Protein AF-A0A382VGQ6-F1 (afdb_monomer_lite)

Sequence (43 aa):
MRSLLLAGGRSSRMGRDKALIEVDGEPCIARVAMALAEAGREP

Secondary structure (DSSP, 8-state):
-B------S--TTTSS-GGG-EETTEEHHHHHHHHHHHTT-B-

Radius of gyration: 11.71 Å; chains: 1; bounding box: 28×20×24 Å

Organism: NCBI:txid408172

Foldseek 3Di:
DADDDDQDDPCVVVVDRQQQDDDVRDGVVVVVVVVCVVVVHHD

pLDDT: mean 96.01, std 2.44, range [86.12, 98.25]

InterPro domains:
  IPR025877 MobA-like NTP transferase [PF12804] (4-40)
  IPR029044 Nucleotide-diphospho-sugar transferases [G3DSA:3.90.550.10] (2-43)
  IPR029044 Nucleotide-diphospho-sugar transferases [SSF53448] (4-41)

Structure (mmCIF, N/CA/C/O backbone):
data_AF-A0A382VGQ6-F1
#
_entry.id   AF-A0A382VGQ6-F1
#
loop_
_atom_site.group_PDB
_atom_site.id
_atom_site.type_symbol
_atom_site.label_atom_id
_atom_site.label_alt_id
_atom_site.label_comp_id
_atom_site.label_asym_id
_atom_site.label_entity_id
_atom_site.label_seq_id
_atom_site.pdbx_PDB_ins_code
_atom_site.Cartn_x
_atom_site.Cartn_y
_atom_site.Cartn_z
_atom_site.occupancy
_atom_site.B_iso_or_equiv
_atom_site.auth_seq_id
_atom_site.auth_comp_id
_atom_site.auth_asym_id
_atom_site.auth_atom_id
_atom_site.pdbx_PDB_model_num
ATOM 1 N N . MET A 1 1 ? 14.832 3.761 -12.311 1.00 86.12 1 MET A N 1
ATOM 2 C CA . MET A 1 1 ? 14.076 4.976 -11.902 1.00 86.12 1 MET A CA 1
ATOM 3 C C . MET A 1 1 ? 13.309 4.603 -10.649 1.00 86.12 1 MET A C 1
ATOM 5 O O . MET A 1 1 ? 12.641 3.576 -10.686 1.00 86.12 1 MET A O 1
ATOM 9 N N . ARG A 1 2 ? 13.465 5.374 -9.569 1.00 95.12 2 ARG A N 1
ATOM 10 C CA . ARG A 1 2 ? 12.856 5.068 -8.266 1.00 95.12 2 ARG A CA 1
ATOM 11 C C . ARG A 1 2 ? 11.374 5.422 -8.229 1.00 95.12 2 ARG A C 1
ATOM 13 O O . ARG A 1 2 ? 10.919 6.245 -9.027 1.00 95.12 2 ARG A O 1
ATOM 20 N N . SER A 1 3 ? 10.643 4.812 -7.308 1.00 96.81 3 SER A N 1
ATOM 21 C CA . SER A 1 3 ? 9.205 4.976 -7.13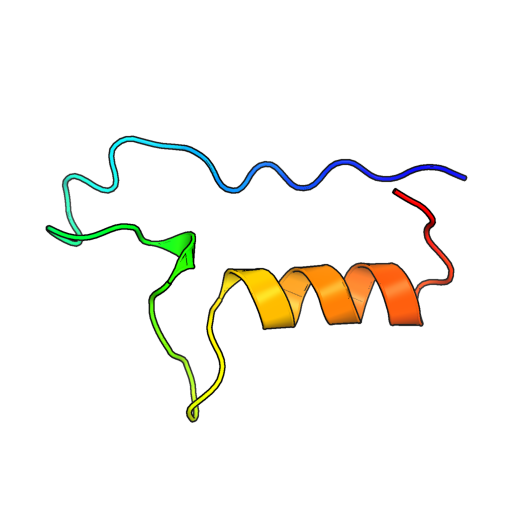6 1.00 96.81 3 SER A CA 1
ATOM 22 C C . SER A 1 3 ? 8.841 5.109 -5.666 1.00 96.81 3 SER A C 1
ATOM 24 O O . SER A 1 3 ? 9.436 4.484 -4.804 1.00 96.81 3 SER A O 1
ATOM 26 N N . LEU A 1 4 ? 7.827 5.921 -5.379 1.00 97.00 4 LEU A N 1
ATOM 27 C CA . LEU A 1 4 ? 7.325 6.111 -4.025 1.00 97.00 4 LEU A CA 1
ATOM 28 C C . LEU A 1 4 ? 5.855 5.707 -3.968 1.00 97.00 4 LEU A C 1
ATOM 30 O O . LEU A 1 4 ? 5.039 6.225 -4.732 1.00 97.00 4 LEU A O 1
ATOM 34 N N . LEU A 1 5 ? 5.513 4.823 -3.030 1.00 96.75 5 LEU A N 1
ATOM 35 C CA . LEU A 1 5 ? 4.134 4.433 -2.761 1.00 96.75 5 LEU A CA 1
ATOM 36 C C . LEU A 1 5 ? 3.591 5.184 -1.541 1.00 96.75 5 LEU A C 1
ATOM 38 O O . LEU A 1 5 ? 3.993 4.941 -0.405 1.00 96.75 5 LEU A O 1
ATOM 42 N N . LEU A 1 6 ? 2.633 6.082 -1.769 1.00 96.56 6 LEU A N 1
ATOM 43 C CA . LEU A 1 6 ? 1.941 6.805 -0.701 1.00 96.56 6 LEU A CA 1
ATOM 44 C C . LEU A 1 6 ? 0.764 5.972 -0.172 1.00 96.56 6 LEU A C 1
ATOM 46 O O . LEU A 1 6 ? -0.373 6.127 -0.614 1.00 96.56 6 LEU A O 1
ATOM 50 N N . ALA A 1 7 ? 1.046 5.087 0.784 1.00 95.75 7 ALA A N 1
ATOM 51 C CA . ALA A 1 7 ? 0.053 4.205 1.409 1.00 95.75 7 ALA A CA 1
ATOM 52 C C . ALA A 1 7 ? -0.486 4.716 2.763 1.00 95.75 7 ALA A C 1
ATOM 54 O O . ALA A 1 7 ? -1.196 3.995 3.455 1.00 95.75 7 ALA A O 1
ATOM 55 N N . GLY A 1 8 ? -0.161 5.954 3.152 1.00 92.06 8 GLY A N 1
ATOM 56 C CA . GLY A 1 8 ? -0.630 6.563 4.400 1.00 92.06 8 GLY A CA 1
ATOM 57 C C . GLY A 1 8 ? -2.006 7.234 4.295 1.00 92.06 8 GLY A C 1
ATOM 58 O O . GLY A 1 8 ? -2.552 7.459 3.215 1.00 92.06 8 GLY A O 1
ATOM 59 N N . GLY A 1 9 ? -2.562 7.614 5.446 1.00 95.56 9 GLY A N 1
ATOM 60 C CA . GLY A 1 9 ? -3.812 8.369 5.551 1.00 95.56 9 GLY A CA 1
ATOM 61 C C . GLY A 1 9 ? -4.726 7.836 6.654 1.00 95.56 9 GLY A C 1
ATOM 62 O O . GLY A 1 9 ? -4.685 6.664 7.007 1.00 95.56 9 GLY A O 1
ATOM 63 N N . ARG A 1 10 ? -5.595 8.699 7.196 1.00 95.94 10 ARG A N 1
ATOM 64 C CA . ARG A 1 10 ? -6.452 8.370 8.357 1.00 95.94 10 ARG A CA 1
ATOM 65 C C . ARG A 1 10 ? -7.455 7.240 8.096 1.00 95.94 10 ARG A C 1
ATOM 67 O O . ARG A 1 10 ? -7.966 6.655 9.040 1.00 95.94 10 ARG A O 1
ATOM 74 N N . SER A 1 11 ? -7.788 6.976 6.833 1.00 96.06 11 SER A N 1
ATOM 75 C CA . SER A 1 11 ? -8.753 5.938 6.444 1.00 96.06 11 SER A CA 1
ATOM 76 C C . SER A 1 11 ? -10.113 6.043 7.166 1.00 96.06 11 SER A C 1
ATOM 78 O O . SER A 1 11 ? -10.795 5.047 7.386 1.00 96.06 11 SER A O 1
ATOM 80 N N . SER A 1 12 ? -10.547 7.269 7.493 1.00 96.00 12 SER A N 1
ATOM 81 C CA . SER A 1 12 ? -11.694 7.547 8.377 1.00 96.00 12 SER A CA 1
ATOM 82 C C . SER A 1 12 ? -13.014 6.924 7.922 1.00 96.00 12 SER A C 1
ATOM 84 O O . SER A 1 12 ? -13.792 6.476 8.752 1.00 96.00 12 SER A O 1
ATOM 86 N N . ARG A 1 13 ? -13.259 6.852 6.609 1.00 95.50 13 ARG A N 1
ATOM 87 C CA . ARG A 1 13 ? -14.462 6.212 6.047 1.00 95.50 13 ARG A CA 1
ATOM 88 C C . ARG A 1 13 ? -14.432 4.686 6.113 1.00 95.50 13 ARG A C 1
ATOM 90 O O . ARG A 1 13 ? -15.482 4.067 6.052 1.00 95.50 13 ARG A O 1
ATOM 97 N N . MET A 1 14 ? -13.242 4.090 6.144 1.00 94.25 14 MET A N 1
ATOM 98 C CA . MET A 1 14 ? -13.069 2.635 6.125 1.00 94.25 14 MET A CA 1
ATOM 99 C C . MET A 1 14 ? -13.017 2.042 7.537 1.00 94.25 14 MET A C 1
ATOM 101 O O . MET A 1 14 ? -13.180 0.837 7.685 1.00 94.25 14 MET A O 1
ATOM 105 N N . GLY A 1 15 ? -12.745 2.860 8.562 1.00 94.38 15 GLY A N 1
ATOM 106 C CA . GLY A 1 15 ? -12.648 2.424 9.963 1.00 94.38 15 GLY A CA 1
ATOM 107 C C . GLY A 1 15 ? -11.423 1.558 10.288 1.00 94.38 15 GLY A C 1
ATOM 108 O O . GLY A 1 15 ? -11.217 1.197 11.440 1.00 94.38 15 GLY A O 1
ATOM 109 N N . ARG A 1 16 ? -10.597 1.246 9.286 1.00 94.06 16 ARG A N 1
ATOM 110 C CA . ARG A 1 16 ? -9.336 0.504 9.380 1.00 94.06 16 ARG A CA 1
ATOM 111 C C . ARG A 1 16 ? -8.358 1.021 8.335 1.00 94.06 16 ARG A C 1
ATOM 113 O O . ARG A 1 16 ? -8.766 1.757 7.436 1.00 94.06 16 ARG A O 1
ATOM 120 N N . ASP A 1 17 ? -7.093 0.628 8.429 1.00 96.56 17 ASP A N 1
ATOM 121 C CA . ASP A 1 17 ? -6.092 1.003 7.432 1.00 96.56 17 ASP A CA 1
ATOM 122 C C . ASP A 1 17 ? -6.517 0.547 6.024 1.00 96.56 17 ASP A C 1
ATOM 124 O O . ASP A 1 17 ? -6.652 -0.649 5.752 1.00 96.56 17 ASP A O 1
ATOM 128 N N . LYS A 1 18 ? -6.751 1.511 5.121 1.00 96.88 18 LYS A N 1
ATOM 129 C CA . LYS A 1 18 ? -7.171 1.244 3.740 1.00 96.88 18 LYS A CA 1
ATOM 130 C C . LYS A 1 18 ? -6.108 0.456 2.969 1.00 96.88 18 LYS A C 1
ATOM 132 O O . LYS A 1 18 ? -6.466 -0.286 2.061 1.00 96.88 18 LYS A O 1
ATOM 137 N N . ALA A 1 19 ? -4.827 0.603 3.314 1.00 97.81 19 ALA A N 1
ATOM 138 C CA . ALA A 1 19 ? -3.731 -0.109 2.663 1.00 97.81 19 ALA A CA 1
ATOM 139 C C . ALA A 1 19 ? -3.838 -1.634 2.846 1.00 97.81 19 ALA A C 1
ATOM 141 O O . ALA A 1 19 ? -3.433 -2.390 1.964 1.00 97.81 19 ALA A O 1
ATOM 142 N N . LEU A 1 20 ? -4.441 -2.065 3.960 1.00 97.44 20 LEU A N 1
ATOM 143 C CA . LEU A 1 20 ? -4.616 -3.467 4.346 1.00 97.44 20 LEU A CA 1
ATOM 144 C C . LEU A 1 20 ? -5.990 -4.037 3.969 1.00 97.44 20 LEU A C 1
ATOM 146 O O . LEU A 1 20 ? -6.314 -5.163 4.336 1.00 97.44 20 LEU A O 1
ATOM 150 N N . ILE A 1 21 ? -6.832 -3.275 3.265 1.00 96.62 21 ILE A N 1
ATOM 151 C CA . ILE A 1 21 ? -8.084 -3.824 2.742 1.00 96.62 21 ILE A CA 1
ATOM 152 C C . ILE A 1 21 ? -7.757 -4.827 1.641 1.00 96.62 21 ILE A C 1
ATOM 154 O O . ILE A 1 21 ? -7.076 -4.483 0.677 1.00 96.62 21 ILE A O 1
ATOM 158 N N . GLU A 1 22 ? -8.277 -6.041 1.779 1.00 97.56 22 GLU A N 1
ATOM 159 C CA . GLU A 1 22 ? -8.167 -7.083 0.764 1.00 97.56 22 GLU A CA 1
ATOM 160 C C . GLU A 1 22 ? -9.152 -6.851 -0.385 1.00 97.56 22 GLU A C 1
ATOM 162 O O . GLU A 1 22 ? -10.318 -6.505 -0.173 1.00 97.56 22 GLU A O 1
ATOM 167 N N . VAL A 1 23 ? -8.667 -7.066 -1.605 1.00 95.81 23 VAL A N 1
ATOM 168 C CA . VAL A 1 23 ? -9.455 -7.179 -2.835 1.00 95.81 23 VAL A CA 1
ATOM 169 C C . VAL A 1 23 ? -9.047 -8.499 -3.469 1.00 95.81 23 VAL A C 1
ATOM 171 O O . VAL A 1 23 ? -7.866 -8.695 -3.742 1.00 95.81 23 VAL A O 1
ATOM 174 N N . ASP A 1 24 ? -10.005 -9.407 -3.644 1.00 96.56 24 ASP A N 1
ATOM 175 C CA . ASP A 1 24 ? -9.762 -10.769 -4.143 1.00 96.56 24 ASP A CA 1
ATOM 176 C C . ASP A 1 24 ? -8.704 -11.544 -3.329 1.00 96.56 24 ASP A C 1
ATOM 178 O O . ASP A 1 24 ? -7.925 -12.324 -3.867 1.00 96.56 24 ASP A O 1
ATOM 182 N N . GLY A 1 25 ? -8.669 -11.312 -2.011 1.00 97.69 25 G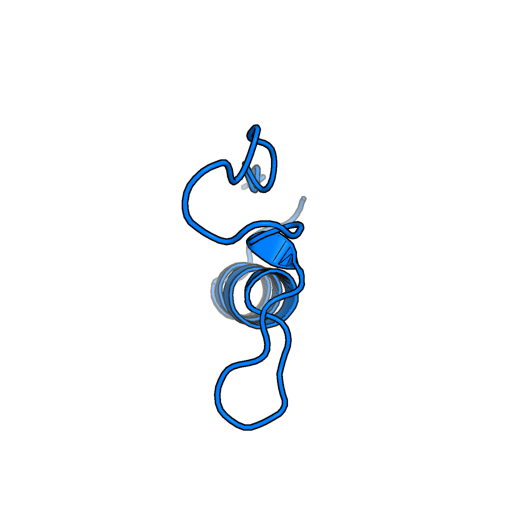LY A N 1
ATO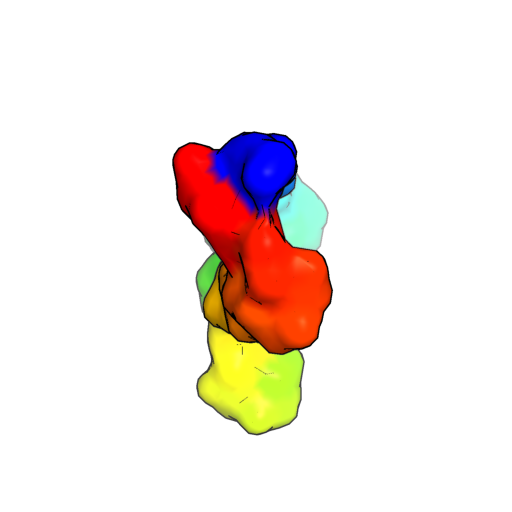M 183 C CA . GLY A 1 25 ? -7.723 -11.945 -1.084 1.00 97.69 25 GLY A CA 1
ATOM 184 C C . GLY A 1 25 ? -6.345 -11.278 -0.999 1.00 97.69 25 GLY A C 1
ATOM 185 O O . GLY A 1 25 ? -5.540 -11.687 -0.171 1.00 97.69 25 GLY A O 1
ATOM 186 N N . GLU A 1 26 ? -6.076 -10.233 -1.790 1.00 98.06 26 GLU A N 1
ATOM 187 C CA . GLU A 1 26 ? -4.792 -9.521 -1.781 1.00 98.06 26 GLU A CA 1
ATOM 188 C C . GLU A 1 26 ? -4.929 -8.116 -1.157 1.00 98.06 26 GLU A C 1
ATOM 190 O O . GLU A 1 26 ? -5.790 -7.332 -1.586 1.00 98.06 26 GLU A O 1
ATOM 195 N N . PRO A 1 27 ? -4.083 -7.728 -0.182 1.00 98.25 27 PRO A N 1
ATOM 196 C CA . PRO A 1 27 ? -4.050 -6.368 0.346 1.00 98.25 27 PRO A CA 1
ATOM 197 C C . PRO A 1 27 ? -3.822 -5.310 -0.743 1.00 98.25 27 PRO A C 1
ATOM 199 O O . PRO A 1 27 ? -2.947 -5.438 -1.601 1.00 98.25 27 PRO A O 1
ATOM 202 N N . CYS A 1 28 ? -4.555 -4.195 -0.673 1.00 97.31 28 CYS A N 1
ATOM 203 C CA . CYS A 1 28 ? -4.442 -3.089 -1.632 1.00 97.31 28 CYS A CA 1
ATOM 204 C C . CYS A 1 28 ? -2.997 -2.612 -1.843 1.00 97.31 28 CYS A C 1
ATOM 206 O O . CYS A 1 28 ? -2.617 -2.301 -2.971 1.00 97.31 28 CYS A O 1
ATOM 208 N N . ILE A 1 29 ? -2.196 -2.545 -0.776 1.00 97.81 29 ILE A N 1
ATOM 209 C CA . ILE A 1 29 ? -0.798 -2.107 -0.858 1.00 97.81 29 ILE A CA 1
ATOM 210 C C . ILE A 1 29 ? 0.070 -3.054 -1.695 1.00 97.81 29 ILE A C 1
ATOM 212 O O . ILE A 1 29 ? 0.886 -2.584 -2.487 1.00 97.81 29 ILE A O 1
ATOM 216 N N . ALA A 1 30 ? -0.139 -4.365 -1.573 1.00 97.88 30 ALA A N 1
ATOM 217 C CA . ALA A 1 30 ? 0.629 -5.371 -2.294 1.00 97.88 30 ALA A CA 1
ATOM 218 C C . ALA A 1 30 ? 0.324 -5.328 -3.795 1.00 97.88 30 ALA A C 1
ATOM 220 O O . ALA A 1 30 ? 1.248 -5.309 -4.605 1.00 97.88 30 ALA A O 1
ATOM 221 N N . ARG A 1 31 ? -0.950 -5.145 -4.169 1.00 97.38 31 ARG A N 1
ATOM 222 C CA . ARG A 1 31 ? -1.367 -4.960 -5.573 1.00 97.38 31 ARG A CA 1
ATOM 223 C C . ARG A 1 31 ? -0.631 -3.800 -6.255 1.00 97.38 31 ARG A C 1
ATOM 225 O O . ARG A 1 31 ? -0.211 -3.922 -7.402 1.00 97.38 31 ARG A O 1
ATOM 232 N N . VAL A 1 32 ? -0.449 -2.671 -5.560 1.00 96.94 32 VAL A N 1
ATOM 233 C CA . VAL A 1 32 ? 0.263 -1.505 -6.122 1.00 96.94 32 VAL A CA 1
ATOM 234 C C . VAL A 1 32 ? 1.779 -1.711 -6.122 1.00 96.94 32 VAL A C 1
ATOM 236 O O . VAL A 1 32 ? 2.442 -1.323 -7.082 1.00 96.94 32 VAL A O 1
ATOM 239 N N . ALA A 1 33 ? 2.334 -2.344 -5.085 1.00 97.25 33 ALA A N 1
ATOM 240 C CA . ALA A 1 33 ? 3.753 -2.6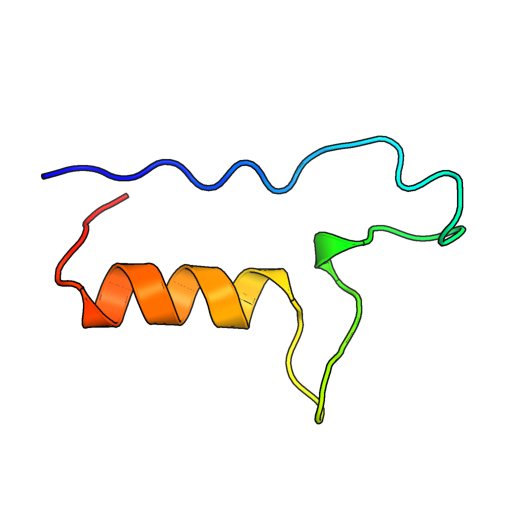90 -5.044 1.00 97.25 33 ALA A CA 1
ATOM 241 C C . ALA A 1 33 ? 4.141 -3.639 -6.193 1.00 97.25 33 ALA A C 1
ATOM 243 O O . ALA A 1 33 ? 5.155 -3.415 -6.854 1.00 97.25 33 ALA A O 1
ATOM 244 N N . MET A 1 34 ? 3.302 -4.636 -6.490 1.00 96.69 34 MET A N 1
ATOM 245 C CA . MET A 1 34 ? 3.485 -5.537 -7.630 1.00 96.69 34 MET A CA 1
ATOM 246 C C . MET A 1 34 ? 3.462 -4.784 -8.960 1.00 96.69 34 MET A C 1
ATOM 248 O O . MET A 1 34 ? 4.367 -4.964 -9.766 1.00 96.69 34 MET A O 1
ATOM 252 N N . ALA A 1 35 ? 2.507 -3.871 -9.162 1.00 96.75 35 ALA A N 1
ATOM 253 C CA . ALA A 1 35 ? 2.447 -3.074 -10.388 1.00 96.75 35 ALA A CA 1
ATOM 254 C C . ALA A 1 35 ? 3.710 -2.212 -10.603 1.00 96.75 35 ALA A C 1
ATOM 256 O O . ALA A 1 35 ? 4.173 -2.046 -11.732 1.00 96.75 35 ALA A O 1
ATOM 257 N N . LEU A 1 36 ? 4.296 -1.669 -9.527 1.00 97.75 36 LEU A N 1
ATOM 258 C CA . LEU A 1 36 ? 5.571 -0.944 -9.598 1.00 97.75 36 LEU A CA 1
ATOM 259 C C . LEU A 1 36 ? 6.731 -1.875 -9.975 1.00 97.75 36 LEU A C 1
ATOM 261 O O . LEU A 1 36 ? 7.536 -1.520 -10.840 1.00 97.75 36 LEU A O 1
ATOM 265 N N . ALA A 1 37 ? 6.790 -3.064 -9.374 1.00 96.38 37 ALA A N 1
ATOM 266 C CA . ALA A 1 37 ? 7.810 -4.064 -9.673 1.00 96.38 37 ALA A CA 1
ATOM 267 C C . ALA A 1 37 ? 7.720 -4.565 -11.126 1.00 96.38 37 ALA A C 1
ATOM 269 O O . ALA A 1 37 ? 8.729 -4.595 -11.828 1.00 96.38 37 ALA A O 1
ATOM 270 N N . GLU A 1 38 ? 6.515 -4.875 -11.611 1.00 97.31 38 GLU A N 1
ATOM 271 C CA . GLU A 1 38 ? 6.249 -5.277 -13.000 1.00 97.31 38 GLU A CA 1
ATOM 272 C C . GLU A 1 38 ? 6.621 -4.176 -14.003 1.00 97.31 38 GLU A C 1
ATOM 274 O O . GLU A 1 38 ? 7.095 -4.456 -15.102 1.00 97.31 38 GLU A O 1
ATOM 279 N N . ALA A 1 39 ? 6.488 -2.909 -13.604 1.00 97.31 39 ALA A N 1
ATOM 280 C CA . ALA A 1 39 ? 6.939 -1.758 -14.382 1.00 97.31 39 ALA A CA 1
ATOM 281 C C . ALA A 1 39 ? 8.460 -1.492 -14.286 1.00 97.31 39 ALA A C 1
ATOM 283 O O . ALA A 1 39 ? 8.929 -0.452 -14.763 1.00 97.31 39 ALA A O 1
ATOM 284 N N . GLY A 1 40 ? 9.234 -2.382 -13.652 1.00 97.44 40 GLY A N 1
ATOM 285 C CA . GLY A 1 40 ? 10.683 -2.248 -13.476 1.00 97.44 40 GLY A CA 1
ATOM 286 C C . GLY A 1 40 ? 11.077 -1.049 -12.612 1.00 97.44 40 GLY A C 1
ATOM 287 O O . GLY A 1 40 ? 12.104 -0.407 -12.862 1.00 97.44 40 GLY A O 1
ATOM 288 N N . ARG A 1 41 ? 10.230 -0.669 -11.647 1.00 97.19 41 ARG A N 1
ATOM 289 C CA . ARG A 1 41 ? 10.499 0.443 -10.732 1.00 97.19 41 ARG A CA 1
ATOM 290 C C . ARG A 1 41 ? 11.096 -0.077 -9.438 1.00 97.19 41 ARG A C 1
ATOM 292 O O . ARG A 1 41 ? 10.533 -0.937 -8.771 1.00 97.19 41 ARG A O 1
ATOM 299 N N . GLU A 1 42 ? 12.236 0.494 -9.089 1.00 91.94 42 GLU A N 1
ATOM 300 C CA . GLU A 1 42 ? 12.849 0.280 -7.785 1.00 91.94 42 GLU A CA 1
ATOM 301 C C . GLU A 1 42 ? 12.161 1.178 -6.744 1.00 91.94 42 GLU A C 1
ATOM 303 O O . GLU A 1 42 ? 11.606 2.221 -7.120 1.00 91.94 42 GLU A O 1
ATOM 308 N N . PRO A 1 43 ? 12.182 0.809 -5.457 1.00 87.81 43 PRO A N 1
ATOM 309 C CA . PRO A 1 43 ? 11.834 1.719 -4.367 1.00 87.81 43 PRO A CA 1
ATOM 310 C C . PRO A 1 43 ? 12.703 2.993 -4.351 1.00 87.81 43 PRO A C 1
ATOM 312 O O . PRO A 1 43 ? 13.897 2.935 -4.732 1.00 87.81 43 PRO A O 1
#

=== Feature glossary ===
The record interleaves many kinds of information about one protein. Here is each kind framed as the question it answers.

Q: Are the domains correctly placed relative to each other?
A: Predicted aligned error is AlphaFold's pairwise confidence. Unlike pLDDT (per-residue), PAE is per-residue-pair and captures whether two parts of the structure are correctly placed relative to each other. Units are ångströms of expected positional error.

Q: Which residues are in helices, strands, or loops?
A: Eight-state secondary structure (DSSP): H is the canonical α-helix, G the tighter 3₁₀-helix, I the wider π-helix; E/B are β-structure, T and S are turns and bends, and '-' is everything else. DSSP derives these from the pattern of main-chain N–H···O=C hydrogen bonds, not from the sequence.

Q: What if only a Cα trace is available?
A: P-SEA three-state annotation labels each residue as helix, strand, or coil based purely on the geometry of the Cα trace. It serves as a fallback when the full backbone (and thus DSSP) is unavailable.

Q: What are the backbone torsion angles?
A: φ (phi) and ψ (psi) are the two rotatable backbone dihedrals per residue: φ i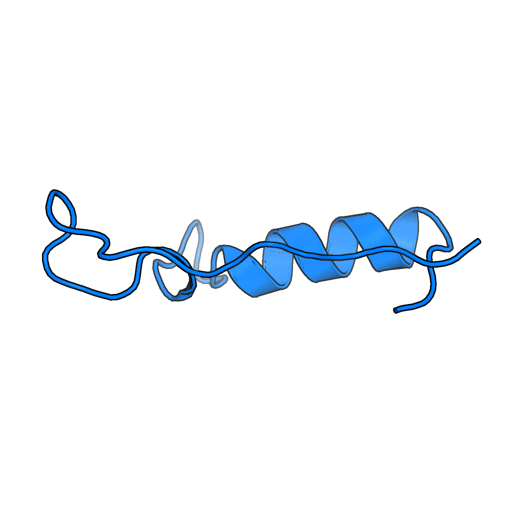s the C(i-1)–N–Cα–C torsion, ψ is the N–Cα–C–N(i+1) torsion, both in degrees on (−180°, 180°]. α-helical residues cluster near (−60°, −45°); β-strand residues near (−120°, +130°). A Ramachandran plot is simply a scatter of (φ, ψ) for every residue.

Q: What known structures does this most resemble?
A: Structural nearest neighbors (via Foldseek easy-search vs the PDB). Reported per hit: target PDB id, E-value, and alignment TM-score. A TM-score above ~0.5 is the conventional threshold for 'same fold'.

Q: What family and function is it annotated with?
A: Database cross-references. InterPro integrates a dozen domain/family signature databases into unified entries with residue-range hits. GO terms attach function/process/location labels with evidence codes. CATH codes position the fold in a four-level structural taxonomy. Organism is the NCBI-taxonomy species name.

Q: Which residues are buried vs exposed?
A: Solvent accessibility: the surface area of each residue that a 1.4 Å water probe can touch, in Å². When only backbone atoms are present the absolute values are lower than full-atom SASA (side chains contribute most of the area) and are flagged as backbone-only.

Q: What do the diagnostic plots show?
A: Three diagnostic plots accompany the record. The Cα contact map visualizes the tertiary structure as a 2D adjacency matrix (8 Å cutoff, sequence-local contacts suppressed). The Ramachandran plot shows the distribution of backbone (φ, ψ) torsions, with points in the α and β basins reflecting secondary structure content. The PAE plot shows AlphaFold's inter-residue confidence as a color matrix.

Q: What is the amino-acid chain?
A: The amino-acid sequence is the protein's primary structure: the linear order of residues from the N-terminus to the C-terminus, written in one-letter code. Everything else here — the 3D coordinates, the secondary structure, the domain annotations — is ultimately a consequence of this string.

Q: What do the rendered images show?
A: The six renders are orthographic views along the three Cartesian axes in both directions. Representation (cartoon, sticks, or surface) and color scheme (sequence-rainbow or by-chain) vary across proteins so the training set covers all the common visualization conventions.

Q: Where is each backbone atom in 3D?
A: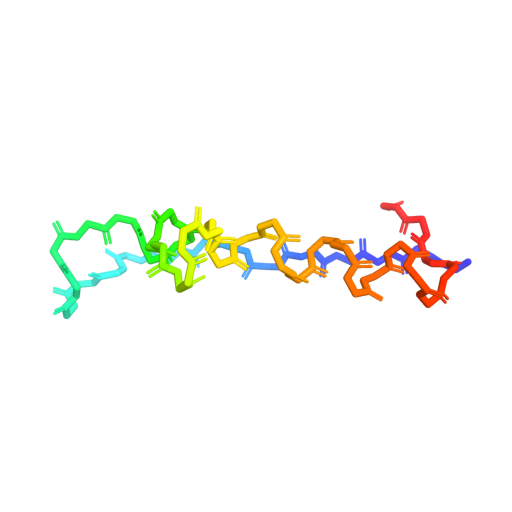 The mmCIF table is the protein's shape written out atom by atom. For each backbone N, Cα, C, and carbonyl O, it records an (x, y, z) coordinate triple in Å plus the residue type, chain letter, and residue number.

Q: How mobile is each atom in the crystal?
A: For experimental (PDB) structures, the B-factor (temperature factor) quantifies the positional spread of each atom in the crystal — a combination of thermal vibration and static disorder — in units of Å². High B-factors mark flexible loops or poorly resolved regions; low B-factors mark the rigid, well-ordered core.

Q: How big and how compact is the whole molecule?
A: Three whole-structure scalars: the radius of gyration (RMS distance of Cα from centroid, in Å), the count of Cα–Cα contacts (pairs closer than 8 Å and separated by more than four residues in sequence — i.e. tertiary, not local, contacts), and the bounding-box dimensions. Together they distinguish compact globular folds from extended fibres or disordered chains.

Q: What does the local fold look like, residue by residue?
A: A 3Di character summarizes, for each residue, the relative orientation of the Cα frame of its nearest spatial neighbor. Because it encodes fold topology rather than chemistry, 3Di alignments detect remote structural similarity that sequence alignment misses.

Q: How confident is the AlphaFold model at each residue?
A: For AlphaFold models, the B-factor field carries pLDDT — the model's own estimate of local accuracy on a 0–100 scale. Regions with pLDDT<50 should be treated as essentially unmodeled; they often correspond to intrinsically disordered segments.